Protein AF-A0A514LJD1-F1 (afdb_monomer_lite)

InterPro domains:
  IPR012851 Spore coat protein CotF-like [PF07875] (17-79)

pLDDT: mean 87.23, std 17.11, range [39.09, 98.81]

Radius of gyration: 23.44 Å; chains: 1; bounding box: 55×65×42 Å

Foldseek 3Di:
DDDPD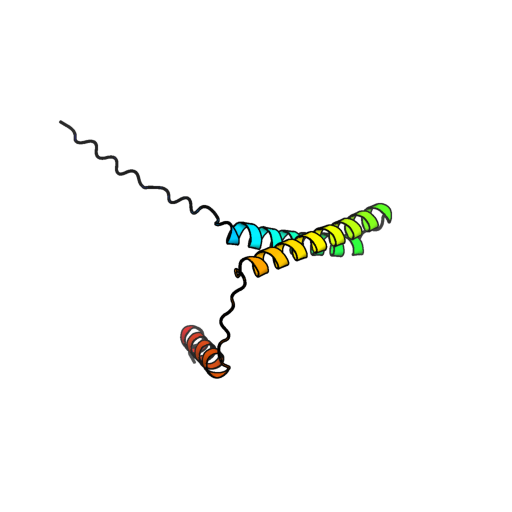DDPPPPPPPPQDPLNVLVVLLVVLQVLLVVLQVVLVPDPDVVSSVVSPVSSVVSVVSSVVSVVVCVVVCVPDDDPDDPVRVVVVVVVVCVVPPPD

Structure (mmCIF, N/CA/C/O backbone):
data_AF-A0A514LJD1-F1
#
_entry.id   AF-A0A514LJD1-F1
#
loop_
_atom_site.group_PDB
_atom_site.id
_atom_site.type_symbol
_atom_site.label_atom_id
_atom_site.label_alt_id
_atom_site.label_comp_id
_atom_site.label_asym_id
_atom_site.label_entity_id
_atom_site.label_seq_id
_atom_site.pdbx_PDB_ins_code
_atom_site.Cartn_x
_atom_site.Cartn_y
_atom_site.Cartn_z
_atom_site.occupancy
_atom_site.B_iso_or_equiv
_atom_site.auth_seq_id
_atom_site.auth_comp_id
_atom_site.auth_asym_id
_atom_site.auth_atom_id
_atom_site.pdbx_PDB_model_num
ATOM 1 N N . MET A 1 1 ? 37.863 45.514 -17.871 1.00 39.09 1 MET A N 1
ATOM 2 C CA . MET A 1 1 ? 36.870 44.521 -18.327 1.00 39.09 1 MET A CA 1
ATOM 3 C C . MET A 1 1 ? 36.950 43.354 -17.363 1.00 39.09 1 MET A C 1
ATOM 5 O O . MET A 1 1 ? 37.972 42.687 -17.336 1.00 39.09 1 MET A O 1
ATOM 9 N N . VAL A 1 2 ? 35.963 43.223 -16.476 1.00 41.66 2 VAL A N 1
ATOM 10 C CA . VAL A 1 2 ? 35.880 42.123 -15.506 1.00 41.66 2 VAL A CA 1
ATOM 11 C C . VAL A 1 2 ? 34.943 41.091 -16.117 1.00 41.66 2 VAL A C 1
ATOM 13 O O . VAL A 1 2 ? 33.771 41.387 -16.331 1.00 41.66 2 VAL A O 1
ATOM 16 N N . ASP A 1 3 ? 35.492 39.933 -16.466 1.00 47.62 3 ASP A N 1
ATOM 17 C CA . ASP A 1 3 ? 34.749 38.791 -16.992 1.00 47.62 3 ASP A CA 1
ATOM 18 C C . ASP A 1 3 ? 34.009 38.106 -15.833 1.00 47.62 3 ASP A C 1
ATOM 20 O O . ASP A 1 3 ? 34.594 37.403 -15.007 1.00 47.62 3 ASP A O 1
ATOM 24 N N . GLY A 1 4 ? 32.723 38.428 -15.698 1.00 45.94 4 GLY A N 1
ATOM 25 C CA . GLY A 1 4 ? 31.831 37.905 -14.670 1.00 45.94 4 GLY A CA 1
ATOM 26 C C . GLY A 1 4 ? 31.258 36.548 -15.067 1.00 45.94 4 GLY A C 1
ATOM 27 O O . GLY A 1 4 ? 30.087 36.451 -15.420 1.00 45.94 4 GLY A O 1
ATOM 28 N N . GLY A 1 5 ? 32.071 35.497 -14.991 1.00 45.44 5 GLY A N 1
ATOM 29 C CA . GLY A 1 5 ? 31.629 34.117 -15.188 1.00 45.44 5 GLY A CA 1
ATOM 30 C C . GLY A 1 5 ? 30.981 33.527 -13.933 1.00 45.44 5 GLY A C 1
ATOM 31 O O . GLY A 1 5 ? 31.613 32.748 -13.219 1.00 45.44 5 GLY A O 1
ATOM 32 N N . TYR A 1 6 ? 29.714 33.849 -13.662 1.00 46.00 6 TYR A N 1
ATOM 33 C CA . TYR A 1 6 ? 28.922 33.073 -12.704 1.00 46.00 6 TYR A CA 1
ATOM 34 C C . TYR A 1 6 ? 28.558 31.728 -13.344 1.00 46.00 6 TYR A C 1
ATOM 36 O O . TYR A 1 6 ? 27.629 31.629 -14.139 1.00 46.00 6 TYR A O 1
ATOM 44 N N . ARG A 1 7 ? 29.306 30.671 -13.005 1.00 54.78 7 ARG A N 1
ATOM 45 C CA . ARG A 1 7 ? 28.863 29.291 -13.238 1.00 54.78 7 ARG A CA 1
ATOM 46 C C . ARG A 1 7 ? 27.630 29.041 -12.372 1.00 54.78 7 ARG A C 1
ATOM 48 O O . ARG A 1 7 ? 27.764 28.818 -11.167 1.00 54.78 7 ARG A O 1
ATOM 55 N N . GLU A 1 8 ? 26.447 29.061 -12.977 1.00 50.94 8 GLU A N 1
ATOM 56 C CA . GLU A 1 8 ? 25.252 28.491 -12.361 1.00 50.94 8 GLU A CA 1
ATOM 57 C C . GLU A 1 8 ? 25.526 27.013 -12.070 1.00 50.94 8 GLU A C 1
ATOM 59 O O . GLU A 1 8 ? 25.662 26.179 -12.966 1.00 50.94 8 GLU A O 1
ATOM 64 N N . ARG A 1 9 ? 25.647 26.676 -10.785 1.00 57.81 9 ARG A N 1
ATOM 65 C CA . ARG A 1 9 ? 25.477 25.296 -10.344 1.00 57.81 9 ARG A CA 1
ATOM 66 C C . ARG A 1 9 ? 24.010 24.972 -10.581 1.00 57.81 9 ARG A C 1
ATOM 68 O O . ARG A 1 9 ? 23.164 25.463 -9.840 1.00 57.81 9 ARG A O 1
ATOM 75 N N . SER A 1 10 ? 23.707 24.173 -11.604 1.00 48.47 10 SER A N 1
ATOM 76 C CA . SER A 1 10 ? 22.369 23.608 -11.742 1.00 48.47 10 SER A CA 1
ATOM 77 C C . SER A 1 10 ? 22.103 22.782 -10.487 1.00 48.47 10 SER A C 1
ATOM 79 O O . SER A 1 10 ? 22.678 21.707 -10.300 1.00 48.47 10 SER A O 1
ATOM 81 N N . HIS A 1 11 ? 21.279 23.305 -9.587 1.00 51.09 11 HIS A N 1
ATOM 82 C CA . HIS A 1 11 ? 20.693 22.508 -8.530 1.00 51.09 11 HIS A CA 1
ATOM 83 C C . HIS A 1 11 ? 19.860 21.434 -9.231 1.00 51.09 11 HIS A C 1
ATOM 85 O O . HIS A 1 11 ? 18.782 21.727 -9.741 1.00 51.09 11 HIS A O 1
ATOM 91 N N . ILE A 1 12 ? 20.387 20.210 -9.334 1.00 55.72 12 ILE A N 1
ATOM 92 C CA . ILE A 1 12 ? 19.607 19.069 -9.806 1.00 55.72 12 ILE A CA 1
ATOM 93 C C . ILE A 1 12 ? 18.589 18.792 -8.704 1.00 55.72 12 ILE A C 1
ATOM 95 O O . ILE A 1 12 ? 18.849 18.058 -7.754 1.00 55.72 12 ILE A O 1
ATOM 99 N N . VAL A 1 13 ? 17.434 19.442 -8.800 1.00 56.66 13 VAL A N 1
ATOM 100 C CA . VAL A 1 13 ? 16.236 18.983 -8.116 1.00 56.66 13 VAL A CA 1
ATOM 101 C C . VAL A 1 13 ? 15.888 17.666 -8.796 1.00 56.66 13 VAL A C 1
ATOM 103 O O . VAL A 1 13 ? 15.422 17.647 -9.933 1.00 56.66 13 VAL A O 1
ATOM 106 N N . SER A 1 14 ? 16.204 16.550 -8.141 1.00 63.12 14 SER A N 1
ATOM 107 C CA . SER A 1 14 ? 15.747 15.237 -8.586 1.00 63.12 14 SER A CA 1
ATOM 108 C C . SER A 1 14 ? 14.238 15.186 -8.376 1.00 63.12 14 SER A C 1
ATOM 110 O O . SER A 1 14 ? 13.770 14.870 -7.284 1.00 63.12 14 SER A O 1
ATOM 112 N N . TYR A 1 15 ? 13.470 15.552 -9.399 1.00 65.44 15 TYR A N 1
ATOM 113 C CA . TYR A 1 15 ? 12.027 15.359 -9.392 1.00 65.44 15 TYR A CA 1
ATOM 114 C C . TYR A 1 15 ? 11.735 13.865 -9.215 1.00 65.44 15 TYR A C 1
ATOM 116 O O . TYR A 1 15 ? 12.319 13.033 -9.912 1.00 65.44 15 TYR A O 1
ATOM 124 N N . MET A 1 16 ? 10.857 13.518 -8.268 1.00 74.38 16 MET A N 1
ATOM 125 C CA . MET A 1 16 ? 10.353 12.149 -8.161 1.00 74.38 16 MET A CA 1
ATOM 126 C C . MET A 1 16 ? 9.706 11.777 -9.492 1.00 74.38 16 MET A C 1
ATOM 128 O O . MET A 1 16 ? 8.833 12.497 -9.979 1.00 74.38 16 MET A O 1
ATOM 132 N N . ASN A 1 17 ? 10.141 10.668 -10.088 1.00 89.12 17 ASN A N 1
ATOM 133 C CA . ASN A 1 17 ? 9.496 10.172 -11.294 1.00 89.12 17 ASN A CA 1
ATOM 134 C C . ASN A 1 17 ? 8.122 9.566 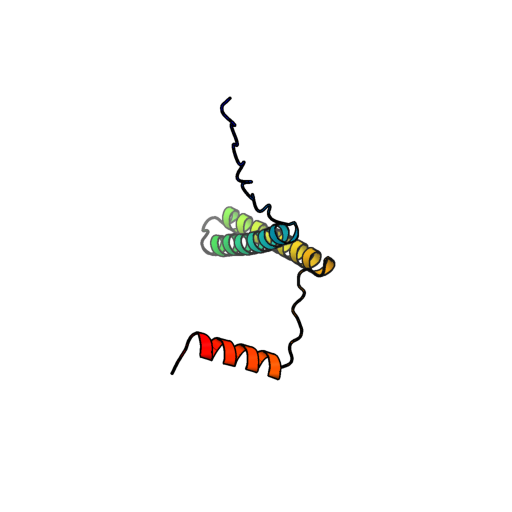-10.946 1.00 89.12 17 ASN A C 1
ATOM 136 O O . ASN A 1 17 ? 7.826 9.276 -9.784 1.00 89.12 17 ASN A O 1
ATOM 140 N N . GLU A 1 18 ? 7.272 9.369 -11.954 1.00 93.12 18 GLU A N 1
ATOM 141 C CA . GLU A 1 18 ? 5.914 8.840 -11.763 1.00 93.12 18 GLU A CA 1
ATOM 142 C C . GLU A 1 18 ? 5.906 7.497 -11.016 1.00 93.12 18 GLU A C 1
ATOM 144 O O . GLU A 1 18 ? 5.061 7.279 -10.149 1.00 93.12 18 GLU A O 1
ATOM 149 N N . GLN A 1 19 ? 6.881 6.625 -11.294 1.00 93.19 19 GLN A N 1
ATOM 150 C CA . GLN A 1 19 ? 7.029 5.341 -10.610 1.00 93.19 19 GLN A CA 1
ATOM 151 C C . GLN A 1 19 ? 7.295 5.528 -9.113 1.00 93.19 19 GLN A C 1
ATOM 153 O O . GLN A 1 19 ? 6.695 4.835 -8.295 1.00 93.19 19 GLN A O 1
ATOM 158 N N . ASN A 1 20 ? 8.144 6.482 -8.724 1.00 93.31 20 ASN A N 1
ATOM 159 C CA . ASN A 1 20 ? 8.392 6.791 -7.319 1.00 93.31 20 ASN A CA 1
ATOM 160 C C . ASN A 1 20 ? 7.143 7.354 -6.640 1.00 93.31 20 ASN A C 1
ATOM 162 O O . ASN A 1 20 ? 6.840 6.949 -5.522 1.00 93.31 20 ASN A O 1
ATOM 166 N N . ILE A 1 21 ? 6.408 8.244 -7.311 1.00 95.06 21 ILE A N 1
ATOM 167 C CA . ILE A 1 21 ? 5.175 8.833 -6.771 1.00 95.06 21 ILE A CA 1
ATOM 168 C C . ILE A 1 21 ? 4.135 7.742 -6.503 1.00 95.06 21 ILE A C 1
ATOM 170 O O . ILE A 1 21 ? 3.549 7.695 -5.425 1.00 95.06 21 ILE A O 1
ATOM 174 N N . VAL A 1 22 ? 3.923 6.841 -7.461 1.00 96.69 22 VAL A N 1
ATOM 175 C CA . VAL A 1 22 ? 2.939 5.762 -7.328 1.00 96.69 22 VAL A CA 1
ATOM 176 C C . VAL A 1 22 ? 3.368 4.733 -6.282 1.00 96.69 22 VAL A C 1
ATOM 178 O O . VAL A 1 22 ? 2.537 4.306 -5.481 1.00 96.69 22 VAL A O 1
ATOM 181 N N . SER A 1 23 ? 4.648 4.358 -6.242 1.00 95.75 23 SER A N 1
ATOM 182 C CA . SER A 1 23 ? 5.172 3.458 -5.207 1.00 95.75 23 SER A CA 1
ATOM 183 C C . SER A 1 23 ? 5.011 4.049 -3.808 1.00 95.75 23 SER A C 1
ATOM 185 O O . SER A 1 23 ? 4.572 3.352 -2.893 1.00 95.75 23 SER A O 1
ATOM 187 N N . GLU A 1 24 ? 5.291 5.342 -3.646 1.00 96.81 24 GLU A N 1
ATOM 188 C CA . GLU A 1 24 ? 5.091 6.031 -2.373 1.00 96.81 24 GLU A CA 1
ATOM 189 C C . GLU A 1 24 ? 3.606 6.111 -2.005 1.00 96.81 24 GLU A C 1
ATOM 191 O O . GLU A 1 24 ? 3.237 5.857 -0.861 1.00 96.81 24 GLU A O 1
ATOM 196 N N . ALA A 1 25 ? 2.726 6.369 -2.977 1.00 97.81 25 ALA A N 1
ATOM 197 C CA . ALA A 1 25 ? 1.285 6.388 -2.752 1.00 97.81 25 ALA A CA 1
ATOM 198 C C . ALA A 1 25 ? 0.737 5.010 -2.334 1.00 97.81 25 ALA A C 1
ATOM 200 O O . ALA A 1 25 ? -0.085 4.928 -1.416 1.00 97.81 25 ALA A O 1
ATOM 201 N N . ARG A 1 26 ? 1.226 3.918 -2.944 1.00 98.06 26 ARG A N 1
ATOM 202 C CA . ARG A 1 26 ? 0.916 2.535 -2.540 1.00 98.06 26 ARG A CA 1
ATOM 203 C C . ARG A 1 26 ? 1.338 2.267 -1.098 1.00 98.06 26 ARG A C 1
ATOM 205 O O . ARG A 1 26 ? 0.537 1.750 -0.319 1.00 98.06 26 ARG A O 1
ATOM 212 N N . ASN A 1 27 ? 2.574 2.619 -0.750 1.00 98.00 27 ASN A N 1
ATOM 213 C CA . ASN A 1 27 ? 3.126 2.399 0.586 1.00 98.00 27 ASN A CA 1
ATOM 214 C C . ASN A 1 27 ? 2.402 3.247 1.636 1.00 98.00 27 ASN A C 1
ATOM 216 O O . ASN A 1 27 ? 2.014 2.732 2.679 1.00 98.00 27 ASN A O 1
ATOM 220 N N . THR A 1 28 ? 2.137 4.517 1.332 1.00 98.50 28 THR A N 1
ATOM 221 C CA . THR A 1 28 ? 1.360 5.411 2.196 1.00 98.50 28 THR A CA 1
ATOM 222 C C . THR A 1 28 ? -0.033 4.840 2.456 1.00 98.50 28 THR A C 1
ATOM 224 O O . THR A 1 28 ? -0.451 4.748 3.607 1.00 98.50 28 THR A O 1
ATOM 227 N N . ALA A 1 29 ? -0.740 4.389 1.414 1.00 98.69 29 ALA A N 1
ATOM 228 C CA . ALA A 1 29 ? -2.058 3.778 1.568 1.00 98.69 29 ALA A CA 1
ATOM 229 C C . ALA A 1 29 ? -2.014 2.514 2.448 1.00 98.69 29 ALA A C 1
ATOM 231 O O . ALA A 1 29 ? -2.871 2.347 3.315 1.00 98.69 29 ALA A O 1
ATOM 232 N N . MET A 1 30 ? -0.997 1.662 2.279 1.00 98.56 30 MET A N 1
ATOM 233 C CA . MET A 1 30 ? -0.786 0.477 3.117 1.00 98.56 30 MET A CA 1
ATOM 234 C C . MET A 1 30 ? -0.570 0.843 4.591 1.00 98.56 30 MET A C 1
ATOM 236 O O . MET A 1 30 ? -1.241 0.297 5.468 1.00 98.56 30 MET A O 1
ATOM 240 N N . THR A 1 31 ? 0.339 1.780 4.865 1.00 98.62 31 THR A N 1
ATOM 241 C CA . THR A 1 31 ? 0.666 2.212 6.229 1.00 98.62 31 THR A CA 1
ATOM 242 C C . THR A 1 31 ? -0.542 2.847 6.905 1.00 98.62 31 THR A C 1
ATOM 244 O O . THR A 1 31 ? -0.885 2.464 8.019 1.00 98.62 31 THR A O 1
ATOM 247 N N . MET A 1 32 ? -1.264 3.734 6.214 1.00 98.62 32 MET A N 1
ATOM 248 C CA . MET A 1 32 ? -2.470 4.342 6.776 1.00 98.62 32 MET A 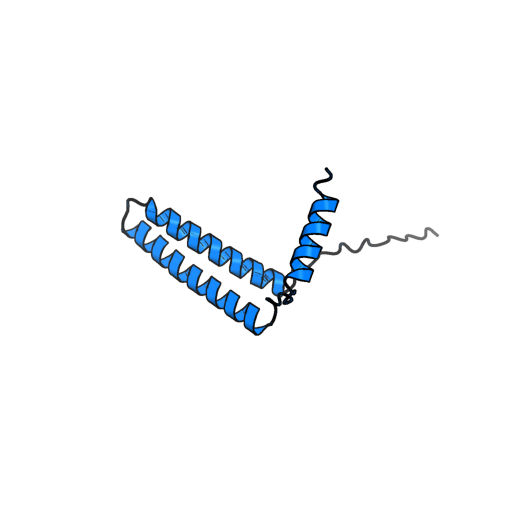CA 1
ATOM 249 C C . MET A 1 32 ? -3.554 3.297 7.070 1.00 98.62 32 MET A C 1
ATOM 251 O O . MET A 1 32 ? -4.221 3.388 8.104 1.00 98.62 32 MET A O 1
ATOM 255 N N . ALA A 1 33 ? -3.719 2.294 6.196 1.00 98.69 33 ALA A N 1
ATOM 256 C CA . ALA A 1 33 ? -4.669 1.211 6.431 1.00 98.69 33 ALA A CA 1
ATOM 257 C C . ALA A 1 33 ? -4.324 0.448 7.718 1.00 98.69 33 ALA A C 1
ATOM 259 O O . ALA A 1 33 ? -5.201 0.195 8.548 1.00 98.69 33 ALA A O 1
ATOM 260 N N . GLN A 1 34 ? -3.038 0.142 7.908 1.00 98.62 34 GLN A N 1
ATOM 261 C CA . GLN A 1 34 ? -2.532 -0.522 9.104 1.00 98.62 34 GLN A CA 1
ATOM 262 C C . GLN A 1 34 ? -2.715 0.337 10.362 1.00 98.62 34 GLN A C 1
ATOM 264 O O . GLN A 1 34 ? -3.186 -0.172 11.381 1.00 98.62 34 GLN A O 1
ATOM 269 N N . ASP A 1 35 ? -2.401 1.630 10.294 1.00 98.69 35 ASP A N 1
ATOM 270 C CA . ASP A 1 35 ? -2.549 2.570 11.409 1.00 98.69 35 ASP A CA 1
ATOM 271 C C . ASP A 1 35 ? -4.005 2.691 11.851 1.00 98.69 35 ASP A C 1
ATOM 273 O O . ASP A 1 35 ? -4.312 2.665 13.046 1.00 98.69 35 ASP A O 1
ATOM 277 N N . ASN A 1 36 ? -4.925 2.765 10.890 1.00 98.62 36 ASN A N 1
ATOM 278 C CA . ASN A 1 36 ? -6.350 2.834 11.168 1.00 98.62 36 ASN A CA 1
ATOM 279 C C . ASN A 1 36 ? -6.879 1.530 11.757 1.00 98.62 36 ASN A C 1
ATOM 281 O O . ASN A 1 36 ? -7.603 1.556 12.755 1.00 98.62 36 ASN A O 1
ATOM 285 N N . PHE A 1 37 ? -6.477 0.386 11.207 1.00 98.62 37 PHE A N 1
ATOM 286 C CA . PHE A 1 37 ? -6.849 -0.902 11.776 1.00 98.62 37 PHE A CA 1
ATOM 287 C C . PHE A 1 37 ? -6.349 -1.032 13.220 1.00 98.62 37 PHE A C 1
ATOM 289 O O . PHE A 1 37 ? -7.147 -1.294 14.119 1.00 98.62 37 PHE A O 1
ATOM 296 N N . ASN A 1 38 ? -5.068 -0.750 13.464 1.00 98.50 38 ASN A N 1
ATOM 297 C CA . ASN A 1 38 ? -4.462 -0.816 14.793 1.00 98.50 38 ASN A CA 1
ATOM 298 C C . ASN A 1 38 ? -5.122 0.150 15.780 1.00 98.50 38 ASN A C 1
ATOM 300 O O . ASN A 1 38 ? -5.427 -0.237 16.907 1.00 98.50 38 ASN A O 1
ATOM 304 N N . SER A 1 39 ? -5.401 1.383 15.348 1.00 98.19 39 SER A N 1
ATOM 305 C CA . SER A 1 39 ? -6.118 2.367 16.161 1.00 98.19 39 SER A CA 1
ATOM 306 C C . SER A 1 39 ? -7.491 1.840 16.563 1.00 98.19 39 SER A C 1
ATOM 308 O O . SER A 1 39 ? -7.861 1.930 17.726 1.00 98.19 39 SER A O 1
ATOM 310 N N . SER A 1 40 ? -8.235 1.210 15.648 1.00 98.31 40 SER A N 1
ATOM 311 C CA . SER A 1 40 ? -9.566 0.674 15.957 1.00 98.31 40 SER A CA 1
ATOM 312 C C . SER A 1 40 ? -9.569 -0.361 17.094 1.00 98.31 40 SER A C 1
ATOM 314 O O . SER A 1 40 ? -10.531 -0.416 17.863 1.00 98.31 40 SER A O 1
ATOM 316 N N . LEU A 1 41 ? -8.487 -1.134 17.256 1.00 97.81 41 LEU A N 1
ATOM 317 C CA . LEU A 1 41 ? -8.374 -2.165 18.292 1.00 97.81 41 LEU A CA 1
ATOM 318 C C . LEU A 1 41 ? -8.358 -1.580 19.711 1.00 97.81 41 LEU A C 1
ATOM 320 O O . LEU A 1 41 ? -8.795 -2.247 20.647 1.00 97.81 41 LEU A O 1
ATOM 324 N N . SER A 1 42 ? -7.895 -0.338 19.873 1.00 96.31 42 SER A N 1
ATOM 325 C CA . SER A 1 42 ? -7.768 0.334 21.171 1.00 96.31 42 SER A CA 1
ATOM 326 C C . SER A 1 42 ? -8.891 1.337 21.471 1.00 96.31 42 SER A C 1
ATOM 328 O O . SER A 1 42 ? -8.950 1.882 22.574 1.00 96.31 42 SER A O 1
ATOM 330 N N . MET A 1 43 ? -9.816 1.579 20.533 1.00 96.81 43 MET A N 1
ATOM 331 C CA . MET A 1 43 ? -10.864 2.595 20.699 1.00 96.81 43 MET A CA 1
ATOM 332 C C . MET A 1 43 ? -12.045 2.105 21.540 1.00 96.81 43 MET A C 1
ATOM 334 O O . MET A 1 43 ? -12.768 1.182 21.160 1.00 96.81 43 MET A O 1
ATOM 338 N N . ASN A 1 44 ? -12.324 2.807 22.639 1.00 96.44 44 ASN A N 1
ATOM 339 C CA . ASN A 1 44 ? -13.476 2.524 23.505 1.00 96.44 44 ASN A CA 1
ATOM 340 C C . ASN A 1 44 ? -14.814 2.945 22.879 1.00 96.44 44 ASN A C 1
ATOM 342 O O . ASN A 1 44 ? -15.816 2.246 23.011 1.00 96.44 44 ASN A O 1
ATOM 346 N N . ALA A 1 45 ? -14.838 4.084 22.185 1.00 98.25 45 ALA A N 1
ATOM 347 C CA . ALA A 1 45 ? -16.050 4.600 21.565 1.00 98.25 45 ALA A CA 1
ATOM 348 C C . ALA A 1 45 ? -16.347 3.847 20.256 1.00 98.25 45 ALA A C 1
ATOM 350 O O . ALA A 1 45 ? -15.566 3.903 19.303 1.00 98.25 45 ALA A O 1
ATOM 351 N N . GLN A 1 46 ? -17.488 3.151 20.197 1.00 97.69 46 GLN A N 1
ATOM 352 C CA . GLN A 1 46 ? -17.851 2.293 19.061 1.00 97.69 46 GLN A CA 1
ATOM 353 C C . GLN A 1 46 ? -17.917 3.058 17.732 1.00 97.69 46 GLN A C 1
ATOM 355 O O . GLN A 1 46 ? -17.504 2.542 16.696 1.00 97.69 46 GLN A O 1
ATOM 360 N N . ASN A 1 47 ? -18.409 4.297 17.748 1.00 98.12 47 ASN A N 1
ATOM 361 C CA . ASN A 1 47 ? -18.461 5.145 16.558 1.00 98.12 47 ASN A CA 1
ATOM 362 C C . ASN A 1 47 ? -17.055 5.447 16.019 1.00 98.12 47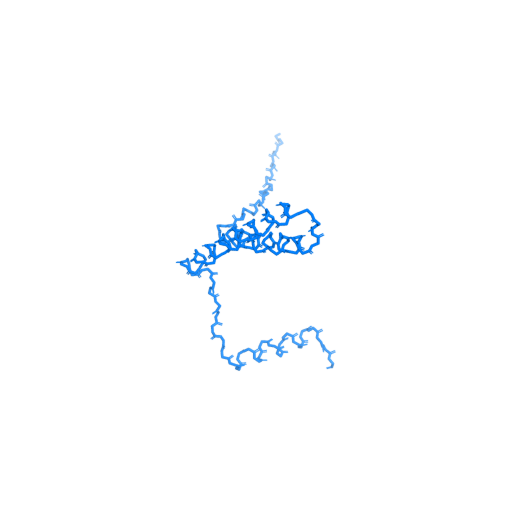 ASN A C 1
ATOM 364 O O . ASN A 1 47 ? -16.828 5.316 14.821 1.00 98.12 47 ASN A O 1
ATOM 368 N N . VAL A 1 48 ? -16.101 5.780 16.894 1.00 98.06 48 VAL A N 1
ATOM 369 C CA . VAL A 1 48 ? -14.710 6.065 16.507 1.00 98.06 48 VAL A CA 1
ATOM 370 C C . VAL A 1 48 ? -14.035 4.800 15.976 1.00 98.06 48 VAL A C 1
ATOM 372 O O . VAL A 1 48 ? -13.436 4.827 14.903 1.00 98.06 48 VAL A O 1
ATOM 375 N N . ARG A 1 49 ? -14.222 3.663 16.660 1.00 98.50 49 ARG A N 1
ATOM 376 C CA . ARG A 1 49 ? -13.764 2.344 16.195 1.00 98.50 49 ARG A CA 1
ATOM 377 C C . ARG A 1 49 ? -14.252 2.040 14.777 1.00 98.50 49 ARG A C 1
ATOM 379 O O . ARG A 1 49 ? -13.453 1.677 13.919 1.00 98.50 49 ARG A O 1
ATOM 386 N N . ASN A 1 50 ? -15.549 2.212 14.526 1.00 98.56 50 ASN A N 1
ATOM 387 C CA . ASN A 1 50 ? -16.149 1.938 13.222 1.00 98.56 50 ASN A CA 1
ATOM 388 C C . ASN A 1 50 ? -15.590 2.854 12.129 1.00 98.56 50 ASN A C 1
ATOM 390 O O . ASN A 1 50 ? -15.338 2.383 11.024 1.00 98.56 50 ASN A O 1
ATOM 394 N N . ILE A 1 51 ? -15.365 4.136 12.430 1.00 98.62 51 ILE A N 1
ATOM 395 C CA . ILE A 1 51 ? -14.766 5.080 11.479 1.00 98.62 51 ILE A CA 1
ATOM 396 C C . ILE A 1 51 ? -13.357 4.616 11.087 1.00 98.62 51 ILE A C 1
ATOM 398 O O . ILE A 1 51 ? -13.068 4.517 9.897 1.00 98.62 51 ILE A O 1
ATOM 402 N N . HIS A 1 52 ? -12.510 4.248 12.052 1.00 98.56 52 HIS A N 1
ATOM 403 C CA . HIS A 1 52 ? -11.174 3.725 11.755 1.00 98.56 52 HIS A CA 1
ATOM 404 C C . HIS A 1 52 ? -11.210 2.432 10.926 1.00 98.56 52 HIS A C 1
ATOM 406 O O . HIS A 1 52 ? -10.461 2.318 9.960 1.00 98.56 52 HIS A O 1
ATOM 412 N N . LEU A 1 53 ? -12.115 1.491 11.223 1.00 98.69 53 LEU A N 1
ATOM 413 C CA . LEU A 1 53 ? -12.278 0.278 10.409 1.00 98.69 53 LEU A CA 1
ATOM 414 C C . LEU A 1 53 ? -12.668 0.596 8.957 1.00 98.69 53 LEU A C 1
ATOM 416 O O . LEU A 1 53 ? -12.128 0.000 8.026 1.00 98.69 53 LEU A O 1
ATOM 420 N N . GLN A 1 54 ? -13.574 1.555 8.750 1.00 98.75 54 GLN A N 1
ATOM 421 C CA . GLN A 1 54 ? -13.973 1.981 7.406 1.00 98.75 54 GLN A CA 1
ATOM 422 C C . GLN A 1 54 ? -12.828 2.676 6.662 1.00 98.75 54 GLN A C 1
ATOM 424 O O . GLN A 1 54 ? -12.607 2.392 5.486 1.00 98.75 54 GLN A O 1
ATOM 429 N N . MET A 1 55 ? -12.063 3.540 7.337 1.00 98.69 55 MET A N 1
ATOM 430 C CA . MET A 1 55 ? -10.887 4.175 6.734 1.00 98.69 55 MET A CA 1
ATOM 431 C C . MET A 1 55 ? -9.820 3.143 6.354 1.00 98.69 55 MET A C 1
ATOM 433 O O . MET A 1 55 ? -9.276 3.221 5.254 1.00 98.69 55 MET A O 1
ATOM 437 N N . ALA A 1 56 ? -9.577 2.144 7.210 1.00 98.81 56 ALA A N 1
ATOM 438 C CA . ALA A 1 56 ? -8.647 1.058 6.914 1.00 98.81 56 ALA A CA 1
ATOM 439 C C . ALA A 1 56 ? -9.051 0.297 5.642 1.00 98.81 56 ALA A C 1
ATOM 441 O O . ALA A 1 56 ? -8.223 0.087 4.755 1.00 98.81 56 ALA A O 1
ATOM 442 N N . LEU A 1 57 ? -10.337 -0.048 5.505 1.00 98.75 57 LEU A N 1
ATOM 443 C CA . LEU A 1 57 ? -10.855 -0.728 4.316 1.00 98.75 57 LEU A CA 1
ATOM 444 C C . LEU A 1 57 ? -10.715 0.129 3.048 1.00 98.75 57 LEU A C 1
ATOM 446 O O . LEU A 1 57 ? -10.310 -0.372 1.999 1.00 98.75 57 LEU A O 1
ATOM 450 N N . GLN A 1 58 ? -11.018 1.426 3.136 1.00 98.69 58 GLN A N 1
ATOM 451 C CA . GLN A 1 58 ? -10.870 2.353 2.010 1.00 98.69 58 GLN A CA 1
ATOM 452 C C . GLN A 1 58 ? -9.409 2.469 1.558 1.00 98.69 58 GLN A C 1
ATOM 454 O O . GLN A 1 58 ? -9.123 2.428 0.362 1.00 98.69 58 GLN A O 1
ATOM 459 N N . GLN A 1 59 ? -8.476 2.574 2.504 1.00 98.69 59 GLN A N 1
ATOM 460 C CA . GLN A 1 59 ? -7.046 2.706 2.222 1.00 98.69 59 GLN A CA 1
ATOM 461 C C . GLN A 1 59 ? -6.435 1.412 1.688 1.00 98.69 59 GLN A C 1
ATOM 463 O O . GLN A 1 59 ? -5.622 1.464 0.768 1.00 98.69 59 GLN A O 1
ATOM 468 N N . PHE A 1 60 ? -6.896 0.255 2.165 1.00 98.50 60 PHE A N 1
ATOM 469 C CA . PHE A 1 60 ? -6.561 -1.030 1.556 1.00 98.50 60 PHE A CA 1
ATOM 470 C C . PHE A 1 60 ? -7.013 -1.089 0.086 1.00 98.50 60 PHE A C 1
ATOM 472 O O . PHE A 1 60 ? -6.251 -1.486 -0.793 1.00 98.50 60 PHE A O 1
ATOM 479 N N . GLY A 1 61 ? -8.218 -0.592 -0.216 1.00 98.56 61 GLY A N 1
ATOM 480 C CA . GLY A 1 61 ? -8.694 -0.463 -1.595 1.00 98.56 61 GLY A CA 1
ATOM 481 C C . GLY A 1 61 ? -7.821 0.454 -2.465 1.00 98.56 61 GLY A C 1
ATOM 482 O O . GLY A 1 61 ? -7.577 0.144 -3.631 1.00 98.56 61 GLY A O 1
ATOM 483 N N . LEU A 1 62 ? -7.316 1.564 -1.916 1.00 98.62 62 LEU A N 1
ATOM 484 C CA . LEU A 1 62 ? -6.372 2.442 -2.622 1.00 98.62 62 LEU A CA 1
ATOM 485 C C . LEU A 1 62 ? -5.025 1.756 -2.867 1.00 98.62 62 LEU A C 1
ATOM 487 O O . LEU A 1 62 ? -4.501 1.836 -3.975 1.00 98.62 62 LEU A O 1
ATOM 491 N N . GLN A 1 63 ? -4.495 1.053 -1.864 1.00 98.50 63 GLN A N 1
ATOM 492 C CA . GLN A 1 63 ? -3.263 0.276 -1.987 1.00 98.50 63 GLN A CA 1
ATOM 493 C C . GLN A 1 63 ? -3.371 -0.737 -3.136 1.00 98.50 63 GLN A C 1
ATOM 495 O O . GLN A 1 63 ? -2.471 -0.779 -3.976 1.00 98.50 63 GLN A O 1
ATOM 500 N N . SER A 1 64 ? -4.487 -1.474 -3.225 1.00 98.25 64 SER A N 1
ATOM 501 C CA . SER A 1 64 ? -4.744 -2.422 -4.318 1.00 98.25 64 SER A CA 1
ATOM 502 C C . SER A 1 64 ? -4.725 -1.734 -5.682 1.00 98.25 64 SER A C 1
ATOM 504 O O . SER A 1 64 ? -4.029 -2.184 -6.581 1.00 98.25 64 SER A O 1
ATOM 506 N N . ARG A 1 65 ? -5.404 -0.588 -5.829 1.00 98.50 65 ARG A N 1
ATOM 507 C CA . ARG A 1 65 ? -5.440 0.155 -7.102 1.00 98.50 65 ARG A CA 1
ATOM 508 C C . ARG A 1 65 ? -4.062 0.636 -7.548 1.00 98.50 65 ARG A C 1
ATOM 510 O O . ARG A 1 65 ? -3.768 0.618 -8.740 1.00 98.50 65 ARG A O 1
ATOM 517 N N . TYR A 1 66 ? -3.217 1.076 -6.614 1.00 98.25 66 TYR A N 1
ATOM 518 C CA . TYR A 1 66 ? -1.839 1.436 -6.949 1.00 98.25 66 TYR A CA 1
ATOM 519 C C . TYR A 1 66 ? -1.006 0.210 -7.328 1.00 98.25 66 TYR A C 1
ATOM 521 O O . TYR A 1 66 ? -0.197 0.303 -8.245 1.00 98.25 66 TYR A O 1
ATOM 529 N N . SER A 1 67 ? -1.223 -0.931 -6.669 1.00 97.25 67 SER A N 1
ATOM 530 C CA . SER A 1 67 ? -0.629 -2.217 -7.052 1.00 97.25 67 SER A CA 1
ATOM 531 C C . SER A 1 67 ? -0.988 -2.598 -8.492 1.00 97.25 67 SER A C 1
ATOM 533 O O . SER A 1 67 ? -0.084 -2.806 -9.298 1.00 97.25 67 SER A O 1
ATOM 535 N N . ASP A 1 68 ? -2.276 -2.580 -8.839 1.00 97.50 68 ASP A N 1
ATOM 536 C CA . ASP A 1 68 ? -2.755 -2.908 -10.188 1.00 97.50 68 ASP A CA 1
ATOM 537 C C . ASP A 1 68 ? -2.176 -1.943 -11.237 1.00 97.50 68 ASP A C 1
ATOM 539 O O . ASP A 1 68 ? -1.791 -2.338 -12.339 1.00 97.50 68 ASP A O 1
ATOM 543 N N . PHE A 1 69 ? -2.070 -0.654 -10.893 1.00 97.50 69 PHE A N 1
ATOM 544 C CA . PHE A 1 69 ? -1.467 0.340 -11.775 1.00 97.50 69 PHE A CA 1
ATOM 545 C C . PHE A 1 69 ? 0.027 0.073 -11.999 1.00 97.50 69 PHE A C 1
ATOM 547 O O . PHE A 1 69 ? 0.473 0.086 -13.145 1.00 97.50 69 PHE A O 1
ATOM 554 N N . ILE A 1 70 ? 0.794 -0.205 -10.941 1.00 96.12 70 ILE A N 1
ATOM 555 C CA . ILE A 1 70 ? 2.220 -0.561 -11.031 1.00 96.12 70 ILE A CA 1
ATOM 556 C C . ILE A 1 70 ? 2.411 -1.789 -11.934 1.00 96.12 70 ILE A C 1
ATOM 558 O O . ILE A 1 70 ? 3.269 -1.763 -12.822 1.00 96.12 70 ILE A O 1
ATOM 562 N N . GLU A 1 71 ? 1.591 -2.827 -11.750 1.00 94.44 71 GLU A N 1
ATOM 563 C CA . GLU A 1 71 ? 1.624 -4.042 -12.569 1.00 94.44 71 GLU A CA 1
ATOM 564 C C . GLU A 1 71 ? 1.326 -3.726 -14.040 1.00 94.44 71 GLU A C 1
ATOM 566 O O . GLU A 1 71 ? 2.104 -4.089 -14.923 1.00 94.44 71 GLU A O 1
ATOM 571 N N . SER A 1 72 ? 0.273 -2.945 -14.313 1.00 95.50 72 SER A N 1
ATOM 572 C CA . SER A 1 72 ? -0.107 -2.551 -15.679 1.00 95.50 72 SER A CA 1
ATOM 573 C C . SER A 1 72 ? 0.981 -1.765 -16.424 1.00 95.50 72 SER A C 1
ATOM 575 O O . SER A 1 72 ? 1.020 -1.760 -17.655 1.00 95.50 72 SER A O 1
ATOM 577 N N . LYS A 1 73 ? 1.877 -1.097 -15.685 1.00 95.25 73 LYS A N 1
ATOM 578 C CA . LYS A 1 73 ? 3.002 -0.323 -16.227 1.00 95.25 73 LYS A CA 1
ATOM 579 C C . LYS A 1 73 ? 4.285 -1.149 -16.347 1.00 95.25 73 LYS A C 1
ATOM 581 O O . LYS A 1 73 ? 5.276 -0.634 -16.863 1.00 95.25 73 LYS A O 1
ATOM 586 N N . GLY A 1 74 ? 4.288 -2.398 -15.874 1.00 92.25 74 GLY A N 1
ATOM 587 C CA . GLY A 1 74 ? 5.484 -3.239 -15.801 1.00 92.25 74 GLY A CA 1
ATOM 588 C C . GLY A 1 74 ? 6.533 -2.707 -14.822 1.00 92.25 74 GLY A C 1
ATOM 589 O O . GLY A 1 74 ? 7.714 -3.025 -14.942 1.00 92.25 74 GLY A O 1
ATOM 590 N N . TRP A 1 75 ? 6.125 -1.865 -13.870 1.00 92.19 75 TRP A N 1
ATOM 591 C CA . TRP A 1 75 ? 7.027 -1.224 -12.912 1.00 92.19 75 TRP A CA 1
ATOM 592 C C . TRP A 1 75 ? 7.428 -2.137 -11.746 1.00 92.19 75 TRP A C 1
ATOM 594 O O . TRP A 1 75 ? 8.341 -1.779 -11.005 1.00 92.19 75 TRP A O 1
ATOM 604 N N . ASP A 1 76 ? 6.793 -3.306 -11.616 1.00 83.19 76 ASP A N 1
ATOM 605 C CA . ASP A 1 76 ? 7.137 -4.361 -10.646 1.00 83.19 76 ASP A CA 1
ATOM 606 C C . ASP A 1 76 ? 8.033 -5.459 -11.248 1.00 83.19 76 ASP A C 1
ATOM 608 O O . ASP A 1 76 ? 8.023 -6.613 -10.818 1.00 83.19 76 ASP A O 1
ATOM 612 N N . TYR A 1 77 ? 8.785 -5.140 -12.309 1.00 80.62 77 TYR A N 1
ATOM 613 C CA . TYR A 1 77 ? 9.678 -6.119 -12.918 1.00 80.62 77 TYR A CA 1
ATOM 614 C C . TYR A 1 77 ? 10.762 -6.544 -11.923 1.00 80.62 77 TYR A C 1
ATOM 616 O O . TYR A 1 77 ? 11.703 -5.803 -11.636 1.00 80.62 77 TYR A O 1
ATOM 624 N N . THR A 1 78 ? 10.652 -7.783 -11.455 1.00 76.00 78 THR A N 1
ATOM 625 C CA . THR A 1 78 ? 11.713 -8.470 -10.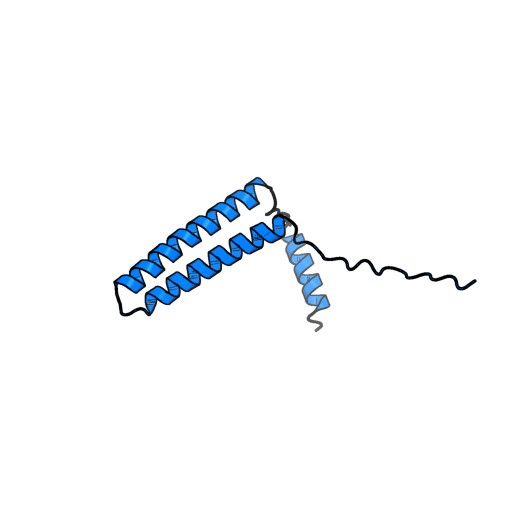727 1.00 76.00 78 THR A CA 1
ATOM 626 C C . THR A 1 78 ? 12.328 -9.511 -11.661 1.00 76.00 78 THR A C 1
ATOM 628 O O . THR A 1 78 ? 11.602 -10.372 -12.164 1.00 76.00 78 THR A O 1
ATOM 631 N N . PRO A 1 79 ? 13.645 -9.462 -11.937 1.00 75.31 79 PRO A N 1
ATOM 632 C CA . PRO A 1 79 ? 14.279 -10.463 -12.780 1.00 75.31 79 PRO A CA 1
ATOM 633 C C . PRO A 1 79 ? 14.155 -11.843 -12.129 1.00 75.31 79 PRO A C 1
ATOM 635 O O . PRO A 1 79 ? 14.540 -12.038 -10.975 1.00 75.31 79 PRO A O 1
ATOM 638 N N . ASN A 1 80 ? 13.649 -12.812 -12.892 1.00 78.75 80 ASN A N 1
ATOM 639 C CA . ASN A 1 80 ? 13.633 -14.214 -12.488 1.00 78.75 80 ASN A CA 1
ATOM 640 C C . ASN A 1 80 ? 15.064 -14.764 -12.512 1.00 78.75 80 ASN A C 1
ATOM 642 O O . ASN A 1 80 ? 15.502 -15.339 -13.505 1.00 78.75 80 ASN A O 1
ATOM 646 N N . ALA A 1 81 ? 15.800 -14.561 -11.423 1.00 85.75 81 ALA A N 1
ATOM 647 C CA . ALA A 1 81 ? 17.109 -15.166 -11.235 1.00 85.75 81 ALA A CA 1
ATOM 648 C C . ALA A 1 81 ? 16.950 -16.659 -10.931 1.00 85.75 81 ALA A C 1
ATOM 650 O O . ALA A 1 81 ? 16.131 -17.051 -10.094 1.00 85.75 81 ALA A O 1
ATOM 651 N N . SER A 1 82 ? 17.762 -17.497 -11.570 1.00 90.81 82 SER A N 1
ATOM 652 C CA . SER A 1 82 ? 17.884 -18.901 -11.189 1.00 90.81 82 SER A CA 1
ATOM 653 C C . SER A 1 82 ? 18.373 -19.024 -9.742 1.00 90.81 82 SER A C 1
ATOM 655 O O . SER A 1 82 ? 19.051 -18.141 -9.214 1.00 90.81 82 SER A O 1
ATOM 657 N N . ILE A 1 83 ? 18.091 -20.162 -9.101 1.00 90.50 83 ILE A N 1
ATOM 658 C CA . ILE A 1 83 ? 18.580 -20.447 -7.741 1.00 90.50 83 ILE A CA 1
ATOM 659 C C . ILE A 1 83 ? 20.106 -20.262 -7.656 1.00 90.50 83 ILE A C 1
ATOM 661 O O . ILE A 1 83 ? 20.615 -19.758 -6.659 1.00 90.50 83 ILE A O 1
ATOM 665 N N . GLN A 1 84 ? 20.842 -20.622 -8.711 1.00 94.06 84 GLN A N 1
ATOM 666 C CA . GLN A 1 84 ? 22.300 -20.488 -8.740 1.00 94.06 84 GLN A CA 1
ATOM 667 C C . GLN A 1 84 ? 22.751 -19.023 -8.744 1.00 94.06 84 GLN A C 1
ATOM 669 O O . GLN A 1 84 ? 23.672 -18.669 -8.011 1.00 94.06 84 GLN A O 1
ATOM 674 N N . GLU A 1 85 ? 22.082 -18.162 -9.511 1.00 91.56 85 GLU A N 1
ATOM 675 C CA . GLU A 1 85 ? 22.369 -16.723 -9.542 1.00 91.56 85 GLU A CA 1
ATOM 676 C C . GLU A 1 85 ? 22.028 -16.055 -8.208 1.00 91.56 85 GLU A C 1
ATOM 678 O O . GLU A 1 85 ? 22.814 -15.253 -7.707 1.00 91.56 85 GLU A O 1
ATOM 683 N N . GLN A 1 86 ? 20.915 -16.444 -7.578 1.00 91.00 86 GLN A N 1
ATOM 684 C CA . GLN A 1 86 ? 20.541 -15.957 -6.247 1.00 91.00 86 GLN A CA 1
ATOM 685 C C . GLN A 1 86 ? 21.575 -16.362 -5.184 1.00 91.00 86 GLN A C 1
ATOM 687 O O . GLN A 1 86 ? 22.017 -15.529 -4.391 1.00 91.00 86 GLN A O 1
ATOM 692 N N . LEU A 1 87 ? 22.019 -17.626 -5.192 1.00 94.44 87 LEU A N 1
ATOM 693 C CA . LEU A 1 87 ? 23.060 -18.122 -4.285 1.00 94.44 87 LEU A CA 1
ATOM 694 C C . LEU A 1 87 ? 24.409 -17.443 -4.529 1.00 94.44 87 LEU A C 1
ATOM 696 O O . LEU A 1 87 ? 25.144 -17.175 -3.578 1.00 94.44 87 LEU A O 1
ATOM 700 N N . HIS A 1 88 ? 24.752 -17.170 -5.787 1.00 93.69 88 HIS A N 1
ATOM 701 C CA . HIS A 1 88 ? 25.976 -16.456 -6.124 1.00 93.69 88 HIS A CA 1
ATOM 702 C C . HIS A 1 88 ? 25.938 -15.011 -5.617 1.00 93.69 88 HIS A C 1
ATOM 704 O O . HIS A 1 88 ? 26.873 -14.592 -4.935 1.00 93.69 88 HIS A O 1
ATOM 710 N N . ALA A 1 89 ? 24.840 -14.288 -5.861 1.00 90.00 89 ALA A N 1
ATOM 711 C CA . ALA A 1 89 ? 24.639 -12.935 -5.349 1.00 90.00 89 ALA A CA 1
ATOM 712 C C . ALA A 1 89 ? 24.729 -12.890 -3.814 1.00 90.00 89 ALA A C 1
ATOM 714 O O . ALA A 1 89 ? 25.422 -12.034 -3.263 1.00 90.00 89 ALA A O 1
ATOM 715 N N . LEU A 1 90 ? 24.113 -13.860 -3.123 1.00 90.88 90 LEU A N 1
ATOM 716 C CA . LEU A 1 90 ? 24.200 -13.983 -1.667 1.00 90.88 90 LEU A CA 1
ATOM 717 C C . LEU A 1 90 ? 25.642 -14.201 -1.190 1.00 90.88 90 LEU A C 1
ATOM 719 O O . LEU A 1 90 ? 26.078 -13.530 -0.259 1.00 90.88 90 LEU A O 1
ATOM 723 N N . LYS A 1 91 ? 26.399 -15.103 -1.830 1.00 92.81 91 LYS A N 1
ATOM 724 C CA . LYS A 1 91 ? 27.809 -15.359 -1.482 1.00 92.81 91 LYS A CA 1
ATOM 725 C C . LYS A 1 91 ? 28.679 -14.119 -1.664 1.00 92.81 91 LYS A C 1
ATOM 727 O O . LYS A 1 91 ? 29.488 -13.815 -0.794 1.00 92.81 91 LYS A O 1
ATOM 732 N N . VAL A 1 92 ? 28.500 -13.401 -2.770 1.00 93.19 92 VAL A N 1
ATOM 733 C CA . VAL A 1 92 ? 29.226 -12.158 -3.060 1.00 93.19 92 VAL A CA 1
ATOM 734 C C . VAL A 1 92 ? 28.906 -11.088 -2.010 1.00 93.19 92 VAL A C 1
ATOM 736 O O . VAL A 1 92 ? 29.814 -10.449 -1.482 1.00 93.19 92 VAL A O 1
ATOM 739 N N . PHE A 1 93 ? 27.632 -10.939 -1.639 1.00 92.75 93 PHE A N 1
ATOM 740 C CA . PHE A 1 93 ? 27.220 -10.036 -0.565 1.00 92.75 93 PHE A CA 1
ATOM 741 C C . PHE A 1 93 ? 27.836 -10.439 0.784 1.00 92.75 93 PHE A C 1
ATOM 743 O O . PHE A 1 93 ? 28.393 -9.604 1.492 1.00 92.75 93 PHE A O 1
ATOM 750 N N . GLN A 1 94 ? 27.809 -11.728 1.125 1.00 92.06 94 GLN A N 1
ATOM 751 C CA . GLN A 1 94 ? 28.419 -12.232 2.356 1.00 92.06 94 GLN A CA 1
ATOM 752 C C . GLN A 1 94 ? 29.924 -11.957 2.415 1.00 92.06 94 GLN A C 1
ATOM 754 O O . GLN A 1 94 ? 30.413 -11.492 3.438 1.00 92.06 94 GLN A O 1
ATOM 759 N N . GLN A 1 95 ? 30.648 -12.166 1.316 1.00 90.19 95 GLN A N 1
ATOM 760 C CA . GLN A 1 95 ? 32.077 -11.853 1.228 1.00 90.19 95 GLN A CA 1
ATOM 761 C C . GLN A 1 95 ? 32.359 -10.356 1.389 1.00 90.19 95 GLN A C 1
ATOM 763 O O . GLN A 1 95 ? 33.338 -9.984 2.024 1.00 90.19 95 GLN A O 1
ATOM 768 N N . MET A 1 96 ? 31.504 -9.485 0.848 1.00 91.12 96 MET A N 1
ATOM 769 C CA . MET A 1 96 ? 31.693 -8.039 0.986 1.00 91.12 96 MET A CA 1
ATOM 770 C C . MET A 1 96 ? 31.498 -7.534 2.419 1.00 91.12 96 MET A C 1
ATOM 772 O O . MET A 1 96 ? 32.180 -6.593 2.820 1.00 91.12 96 MET A O 1
ATOM 776 N N . TYR A 1 97 ? 30.575 -8.127 3.183 1.00 88.00 97 TYR A N 1
ATOM 777 C CA . TYR A 1 97 ? 30.116 -7.545 4.451 1.00 88.00 97 TYR A CA 1
ATOM 778 C C . TYR A 1 97 ? 30.380 -8.400 5.699 1.00 88.00 97 TYR A C 1
ATOM 780 O O . TYR A 1 97 ? 30.253 -7.886 6.808 1.00 88.00 97 TYR A O 1
ATOM 788 N N . TYR A 1 98 ? 30.768 -9.669 5.550 1.00 79.19 98 TYR A N 1
ATO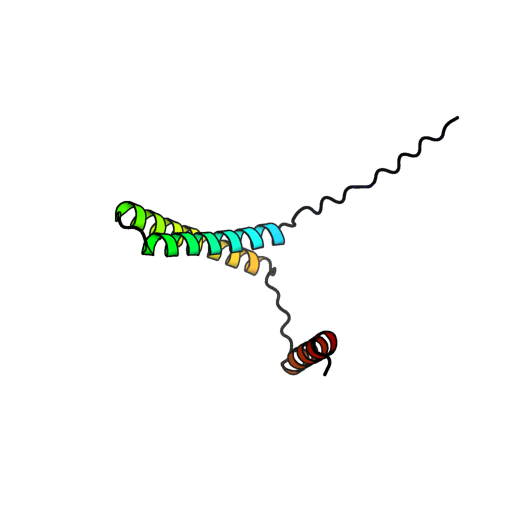M 789 C CA . TYR A 1 98 ? 30.914 -10.617 6.662 1.00 79.19 98 TYR A CA 1
ATOM 790 C C . TYR A 1 98 ? 32.241 -11.388 6.653 1.00 79.19 98 TYR A C 1
ATOM 792 O O . TYR A 1 98 ? 32.251 -12.541 7.070 1.00 79.19 98 TYR A O 1
ATOM 800 N N . ASN A 1 99 ? 33.350 -10.783 6.202 1.00 60.50 99 ASN A N 1
ATOM 801 C CA . ASN A 1 99 ? 34.691 -11.391 6.260 1.00 60.50 99 ASN A CA 1
ATOM 802 C C . ASN A 1 99 ? 34.926 -12.188 7.566 1.00 60.50 99 ASN A C 1
ATOM 804 O O . ASN A 1 99 ? 35.096 -11.592 8.633 1.00 60.50 99 ASN A O 1
ATOM 808 N N . LEU A 1 100 ? 34.957 -13.520 7.448 1.00 52.75 100 LEU A N 1
ATOM 809 C CA . LEU A 1 100 ? 35.621 -14.450 8.364 1.00 52.75 100 LEU A CA 1
ATOM 810 C C . LEU A 1 100 ? 36.872 -14.970 7.661 1.00 52.75 100 LEU A C 1
ATOM 812 O O . LEU A 1 100 ? 36.735 -15.391 6.488 1.00 52.75 100 LEU A O 1
#

Secondary structure (DSSP, 8-state):
--------------PPPHHHHHHHHHHHHHHHHHHHHHHHHH--SHHHHHHHHHHHHHHHHHHHHHHHHHHHTTTT------HHHHHHHHHHHHHHH---

Sequence (100 aa):
MVDGGYRERSHIVSYMNEQNIVSEARNTAMTMAQDNFNSSLSMNAQNVRNIHLQMALQQFGLQSRYSDFIESKGWDYTPNASIQEQLHALKVFQQMYYNL

Organism: NCBI:txid2502791